Protein AF-A0A812PWY2-F1 (afdb_monomer)

Organism: NCBI:txid878477

Mean predicted aligned error: 16.88 Å

Structure (mmCIF, N/CA/C/O backbone):
data_AF-A0A812PWY2-F1
#
_entry.id   AF-A0A812PWY2-F1
#
loop_
_atom_site.group_PDB
_atom_site.id
_atom_site.type_symbol
_atom_site.label_atom_id
_atom_site.label_alt_id
_atom_site.label_comp_id
_atom_site.label_asym_id
_atom_site.label_entity_id
_atom_site.label_seq_id
_atom_site.pdbx_PDB_ins_code
_atom_site.Cartn_x
_atom_site.Cartn_y
_atom_site.Cartn_z
_atom_site.occupancy
_atom_site.B_iso_or_equiv
_atom_site.auth_seq_id
_atom_site.auth_comp_id
_atom_site.auth_asym_id
_atom_site.auth_atom_id
_atom_site.pdbx_PDB_model_num
ATOM 1 N N . MET A 1 1 ? 0.585 -14.164 19.851 1.00 42.03 1 MET A N 1
ATOM 2 C CA . MET A 1 1 ? 1.309 -13.254 18.944 1.00 42.03 1 MET A CA 1
ATOM 3 C C . MET A 1 1 ? 0.717 -13.523 17.581 1.00 42.03 1 MET A C 1
ATOM 5 O O . MET A 1 1 ? 0.826 -14.656 17.137 1.00 42.03 1 MET A O 1
ATOM 9 N N . ALA A 1 2 ? -0.067 -12.589 17.043 1.00 44.12 2 ALA A N 1
ATOM 10 C CA . ALA A 1 2 ? -0.599 -12.734 15.692 1.00 44.12 2 ALA A CA 1
ATOM 11 C C . ALA A 1 2 ? 0.588 -12.669 14.725 1.00 44.12 2 ALA A C 1
ATOM 13 O O . ALA A 1 2 ? 1.461 -11.821 14.915 1.00 44.12 2 ALA A O 1
ATOM 14 N N . ASP A 1 3 ? 0.657 -13.605 13.781 1.00 54.69 3 ASP A N 1
ATOM 15 C CA . ASP A 1 3 ? 1.605 -13.535 12.672 1.00 54.69 3 ASP A CA 1
ATOM 16 C C . ASP A 1 3 ? 1.356 -12.206 11.954 1.00 54.69 3 ASP A C 1
ATOM 18 O O . ASP A 1 3 ? 0.258 -11.966 11.452 1.00 54.69 3 ASP A O 1
ATOM 22 N N . ALA A 1 4 ? 2.334 -11.302 11.997 1.00 60.47 4 ALA A N 1
ATOM 23 C CA . ALA A 1 4 ? 2.301 -10.112 11.163 1.00 60.47 4 ALA A CA 1
ATOM 24 C C . ALA A 1 4 ? 2.297 -10.594 9.706 1.00 60.47 4 ALA A C 1
ATOM 26 O O . ALA A 1 4 ? 3.093 -11.472 9.365 1.00 60.47 4 ALA A O 1
ATOM 27 N N . GLY A 1 5 ? 1.371 -10.080 8.890 1.00 64.06 5 GLY A N 1
ATOM 28 C CA . GLY A 1 5 ? 1.100 -10.596 7.548 1.00 64.06 5 GLY A CA 1
ATOM 29 C C . GLY A 1 5 ? 2.366 -10.823 6.725 1.00 64.06 5 GLY A C 1
ATOM 30 O O . GLY A 1 5 ? 3.337 -10.066 6.789 1.00 64.06 5 GLY A O 1
ATOM 31 N N . SER A 1 6 ? 2.371 -11.908 5.960 1.00 79.69 6 SER A N 1
ATOM 32 C CA . SER A 1 6 ? 3.537 -12.305 5.180 1.00 79.69 6 SER A CA 1
ATOM 33 C C . SER A 1 6 ? 3.580 -11.569 3.838 1.00 79.69 6 SER A C 1
ATOM 35 O O . SER A 1 6 ? 2.553 -11.305 3.223 1.00 79.69 6 SER A O 1
ATOM 37 N N . LEU A 1 7 ? 4.776 -11.260 3.333 1.00 89.31 7 LEU A N 1
ATOM 38 C CA . LEU A 1 7 ? 4.935 -10.655 2.002 1.00 89.31 7 LEU A CA 1
ATOM 39 C C . LEU A 1 7 ? 4.223 -11.494 0.931 1.00 89.31 7 LEU A C 1
ATOM 41 O O . LEU A 1 7 ? 4.340 -12.725 0.935 1.00 89.31 7 LEU A O 1
ATOM 45 N N . GLY A 1 8 ? 3.511 -10.828 0.024 1.00 89.12 8 GLY A N 1
ATOM 46 C CA . GLY A 1 8 ? 2.696 -11.448 -1.022 1.00 89.12 8 GLY A CA 1
ATOM 47 C C . GLY A 1 8 ? 1.328 -11.937 -0.545 1.00 89.12 8 GLY A C 1
ATOM 48 O O . GLY A 1 8 ? 0.555 -12.452 -1.347 1.00 89.12 8 GLY A O 1
ATOM 49 N N . GLU A 1 9 ? 0.997 -11.814 0.738 1.00 93.25 9 GLU A N 1
ATOM 50 C CA . GLU A 1 9 ? -0.316 -12.199 1.251 1.00 93.25 9 GLU A CA 1
ATOM 51 C C . GLU A 1 9 ? -1.421 -11.268 0.745 1.00 93.25 9 GLU A C 1
ATOM 53 O O . GLU A 1 9 ? -1.227 -10.054 0.646 1.00 93.25 9 GLU A O 1
ATOM 58 N N . VAL A 1 10 ? -2.571 -11.857 0.405 1.00 94.12 10 VAL A N 1
ATOM 59 C CA . VAL A 1 10 ? -3.780 -11.121 0.031 1.00 94.12 10 VAL A CA 1
ATOM 60 C C . VAL A 1 10 ? -4.612 -10.890 1.288 1.00 94.12 10 VAL A C 1
ATOM 62 O O . VAL A 1 10 ? -5.137 -11.838 1.868 1.00 94.12 10 VAL A O 1
ATOM 65 N N . VAL A 1 11 ? -4.748 -9.628 1.677 1.00 95.25 11 VAL A N 1
ATOM 66 C CA . VAL A 1 11 ? -5.484 -9.179 2.866 1.00 95.25 11 VAL A CA 1
ATOM 67 C C . VAL A 1 11 ? -6.576 -8.186 2.472 1.00 95.25 11 VAL A C 1
ATOM 69 O O . VAL A 1 11 ? -6.669 -7.765 1.313 1.00 95.25 11 VAL A O 1
ATOM 72 N N . VAL A 1 12 ? -7.415 -7.809 3.435 1.00 96.12 12 VAL A N 1
ATOM 73 C CA . VAL A 1 12 ? -8.454 -6.795 3.239 1.00 96.12 12 VAL A CA 1
ATOM 74 C C . VAL A 1 12 ? -8.018 -5.492 3.895 1.00 96.12 12 VAL A C 1
ATOM 76 O O . VAL A 1 12 ? -7.618 -5.482 5.055 1.00 96.12 12 VAL A O 1
ATOM 79 N N . ARG A 1 13 ? -8.120 -4.384 3.163 1.00 95.81 13 ARG A N 1
ATOM 80 C CA . ARG A 1 13 ? -8.041 -3.031 3.718 1.00 95.81 13 ARG A CA 1
ATOM 81 C C . ARG A 1 13 ? -9.446 -2.467 3.895 1.00 95.81 13 ARG A C 1
ATOM 83 O O . ARG A 1 13 ? -10.270 -2.587 2.987 1.00 95.81 13 ARG A O 1
ATOM 90 N N . CYS A 1 14 ? -9.691 -1.828 5.030 1.00 95.44 14 CYS A N 1
ATOM 91 C CA . CYS A 1 14 ? -10.949 -1.183 5.377 1.00 95.44 14 CYS A CA 1
ATOM 92 C C . CYS A 1 14 ? -10.784 0.343 5.349 1.00 95.44 14 CYS A C 1
ATOM 94 O O . CYS A 1 14 ? -10.000 0.889 6.117 1.00 95.44 14 CYS A O 1
ATOM 96 N N . ILE A 1 15 ? -11.539 1.030 4.488 1.00 93.88 15 ILE A N 1
ATOM 97 C CA . ILE A 1 15 ? -11.565 2.49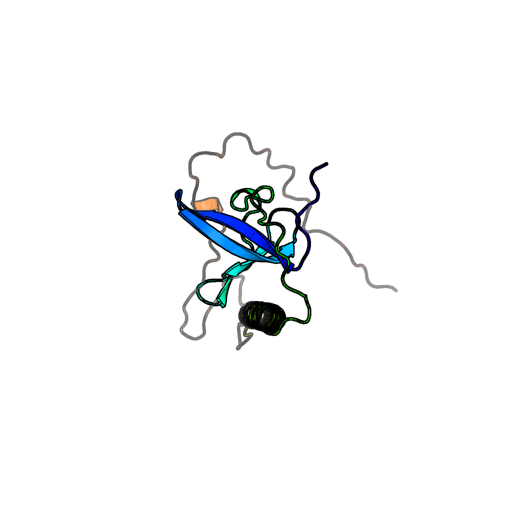9 4.392 1.00 93.88 15 ILE A CA 1
ATOM 98 C C . ILE A 1 15 ? -13.028 2.934 4.381 1.00 93.88 15 ILE A C 1
ATOM 100 O O . ILE A 1 15 ? -13.760 2.529 3.484 1.00 93.88 15 ILE A O 1
ATOM 104 N N . ASP A 1 16 ? -13.462 3.740 5.352 1.00 93.88 16 ASP A N 1
ATOM 105 C CA . ASP A 1 16 ? -14.837 4.268 5.420 1.00 93.88 16 ASP A CA 1
ATOM 106 C C . ASP A 1 16 ? -15.927 3.185 5.237 1.00 93.88 16 ASP A C 1
ATOM 108 O O . ASP A 1 16 ? -16.840 3.323 4.423 1.00 93.88 16 ASP A O 1
ATOM 112 N N . ASP A 1 17 ? -15.800 2.069 5.964 1.00 92.19 17 ASP A N 1
ATOM 113 C CA . ASP A 1 17 ? -16.675 0.884 5.880 1.00 92.19 17 ASP A CA 1
ATOM 114 C C . ASP A 1 17 ? -16.671 0.146 4.519 1.00 92.19 17 ASP A C 1
ATOM 116 O O . ASP A 1 17 ? -17.461 -0.778 4.299 1.00 92.19 17 ASP A O 1
ATOM 120 N N . LEU A 1 18 ? -15.763 0.500 3.606 1.00 93.94 18 LEU A N 1
ATOM 121 C CA . LEU A 1 18 ? -15.523 -0.197 2.343 1.00 93.94 18 LEU A CA 1
ATOM 122 C C . LEU A 1 18 ? -14.322 -1.136 2.460 1.00 93.94 18 LEU A C 1
ATOM 124 O O . LEU A 1 18 ? -13.322 -0.816 3.098 1.00 93.94 18 LEU A O 1
ATOM 128 N N . GLN A 1 19 ? -14.419 -2.294 1.807 1.00 95.00 19 GLN A N 1
ATOM 129 C CA . GLN A 1 19 ? -13.401 -3.341 1.834 1.00 95.00 19 GLN A CA 1
ATOM 130 C C . GLN A 1 19 ? -12.716 -3.471 0.477 1.00 95.00 19 GLN A C 1
ATOM 132 O O . GLN A 1 19 ? -13.380 -3.644 -0.548 1.00 95.00 19 GLN A O 1
ATOM 137 N N . PHE A 1 20 ? -11.388 -3.459 0.485 1.00 95.88 20 PHE A N 1
ATOM 138 C CA . PHE A 1 20 ? -10.554 -3.576 -0.706 1.00 95.88 20 PHE A CA 1
ATOM 139 C C . PHE A 1 20 ? -9.585 -4.743 -0.551 1.00 95.88 20 PHE A C 1
ATOM 141 O O . PHE A 1 20 ? -8.928 -4.874 0.480 1.00 95.88 20 PHE A O 1
ATOM 148 N N . GLN A 1 21 ? -9.478 -5.591 -1.576 1.00 95.44 21 GLN A N 1
ATOM 149 C CA . GLN A 1 21 ? -8.480 -6.659 -1.582 1.00 95.44 21 GLN A CA 1
ATOM 150 C C . GLN A 1 21 ? -7.133 -6.096 -2.014 1.00 95.44 21 GLN A C 1
ATOM 152 O O . GLN A 1 21 ? -6.999 -5.548 -3.113 1.00 95.44 21 GLN A O 1
ATOM 157 N N . VAL A 1 22 ? -6.133 -6.269 -1.158 1.00 96.12 22 VAL A N 1
ATOM 158 C CA . VAL A 1 22 ? -4.786 -5.756 -1.383 1.00 96.12 22 VAL A CA 1
ATOM 159 C C . VAL A 1 22 ? -3.748 -6.849 -1.175 1.00 96.12 22 VAL A C 1
ATOM 161 O O . VAL A 1 22 ? -3.958 -7.800 -0.424 1.00 96.12 22 VAL A O 1
ATOM 164 N N . VAL A 1 23 ? -2.612 -6.713 -1.848 1.00 95.88 23 VAL A N 1
ATOM 165 C CA . VAL A 1 23 ? -1.434 -7.560 -1.662 1.00 95.88 23 VAL A CA 1
ATOM 166 C C . VAL A 1 23 ? -0.404 -6.798 -0.853 1.00 95.88 23 VAL A C 1
ATOM 168 O O . VAL A 1 23 ? -0.052 -5.670 -1.197 1.00 95.88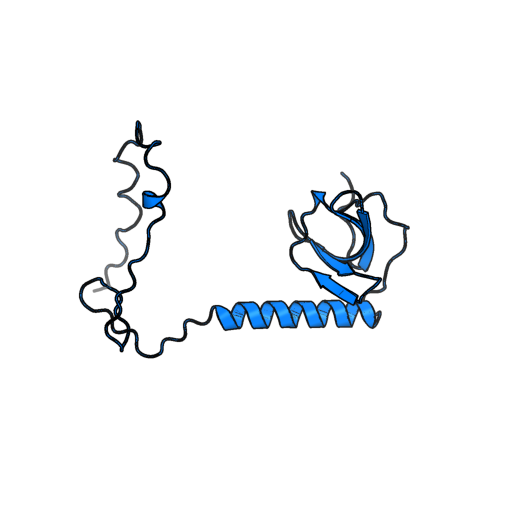 23 VAL A O 1
ATOM 171 N N . VAL A 1 24 ? 0.114 -7.433 0.191 1.00 95.31 24 VAL A N 1
ATOM 172 C CA . VAL A 1 24 ? 1.170 -6.868 1.032 1.00 95.31 24 VAL A CA 1
ATOM 173 C C . VAL A 1 24 ? 2.503 -6.944 0.287 1.00 95.31 24 VAL A C 1
ATOM 175 O O . VAL A 1 24 ? 3.032 -8.036 0.065 1.00 95.31 24 VAL A O 1
ATOM 178 N N . LEU A 1 25 ? 3.058 -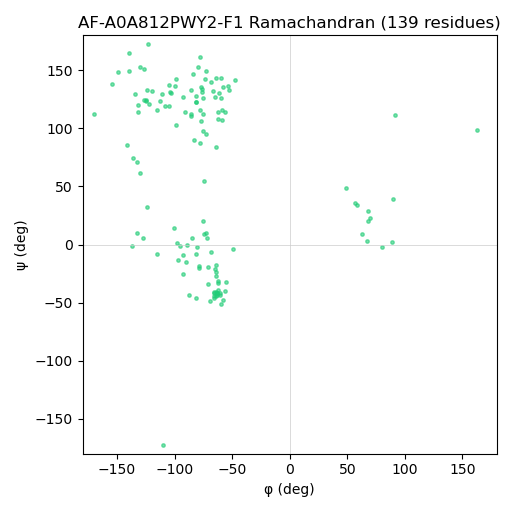5.794 -0.098 1.00 95.25 25 LEU A N 1
ATOM 179 C CA . LEU A 1 25 ? 4.348 -5.711 -0.787 1.00 95.25 25 LEU A CA 1
ATOM 180 C C . LEU A 1 25 ? 5.514 -5.632 0.195 1.00 95.25 25 LEU A C 1
ATOM 182 O O . LEU A 1 25 ? 6.526 -6.292 -0.022 1.00 95.25 25 LEU A O 1
ATOM 186 N N . ARG A 1 26 ? 5.378 -4.824 1.254 1.00 94.75 26 ARG A N 1
ATOM 187 C CA . ARG A 1 26 ? 6.351 -4.657 2.347 1.00 94.75 26 ARG A CA 1
ATOM 188 C C . ARG A 1 26 ? 5.616 -4.325 3.644 1.00 94.75 26 ARG A C 1
ATOM 190 O O . ARG A 1 26 ? 4.572 -3.682 3.611 1.00 94.75 26 ARG A O 1
ATOM 197 N N . VAL A 1 27 ? 6.168 -4.755 4.776 1.00 93.50 27 VAL A N 1
ATOM 198 C CA . VAL A 1 27 ? 5.620 -4.483 6.113 1.00 93.50 27 VAL A CA 1
ATOM 199 C C . VAL A 1 27 ? 6.653 -3.709 6.922 1.00 93.50 27 VAL A C 1
ATOM 201 O O . VAL A 1 27 ? 7.819 -4.105 6.977 1.00 93.50 27 VAL A O 1
ATOM 204 N N . HIS A 1 28 ? 6.207 -2.629 7.555 1.00 92.06 28 HIS A N 1
ATOM 205 C CA . HIS A 1 28 ? 6.965 -1.813 8.501 1.00 92.06 28 HIS A CA 1
ATOM 206 C C . HIS A 1 28 ? 6.402 -2.011 9.919 1.00 92.06 28 HIS A C 1
ATOM 208 O O . HIS A 1 28 ? 5.579 -2.894 10.155 1.00 92.06 28 HIS A O 1
ATOM 214 N N . SER A 1 29 ? 6.863 -1.231 10.900 1.00 89.88 29 SER A N 1
ATOM 215 C CA . SER A 1 29 ? 6.422 -1.370 12.298 1.00 89.88 29 SER A CA 1
ATOM 216 C C . SER A 1 29 ? 4.921 -1.149 12.506 1.00 89.88 29 SER A C 1
ATOM 218 O O . SER A 1 29 ? 4.297 -1.856 13.292 1.00 89.88 29 SER A O 1
ATOM 220 N N . ASP A 1 30 ? 4.371 -0.146 11.835 1.00 93.19 30 ASP A N 1
ATOM 221 C CA . ASP A 1 30 ? 3.032 0.418 12.033 1.00 93.19 30 ASP A CA 1
ATOM 222 C C . ASP A 1 30 ? 2.315 0.700 10.707 1.00 93.19 30 ASP A C 1
ATOM 224 O O . ASP A 1 30 ? 1.163 1.129 10.692 1.00 93.19 30 ASP A O 1
ATOM 228 N N . THR A 1 31 ? 2.986 0.433 9.590 1.00 95.56 31 THR A N 1
ATOM 229 C CA . THR A 1 31 ? 2.472 0.660 8.244 1.00 95.56 31 THR A CA 1
ATOM 230 C C . THR A 1 31 ? 2.856 -0.482 7.309 1.00 95.56 31 THR A C 1
ATOM 232 O O . THR A 1 31 ? 3.741 -1.287 7.610 1.00 95.56 31 THR A O 1
ATOM 235 N N . ALA A 1 32 ? 2.204 -0.563 6.157 1.00 95.94 32 ALA A N 1
ATOM 236 C CA . ALA A 1 32 ? 2.540 -1.494 5.093 1.00 95.94 32 ALA A CA 1
ATOM 237 C C . ALA A 1 32 ? 2.416 -0.824 3.723 1.00 95.94 32 ALA A C 1
ATOM 239 O O . ALA A 1 32 ? 1.577 0.046 3.508 1.00 95.94 32 ALA A O 1
ATOM 240 N N . ASP A 1 33 ? 3.239 -1.265 2.781 1.00 96.69 33 ASP A N 1
ATOM 241 C CA . ASP A 1 33 ? 3.098 -0.887 1.380 1.00 96.69 33 ASP A CA 1
ATOM 242 C C . ASP A 1 33 ? 2.234 -1.940 0.692 1.00 96.69 33 ASP A C 1
ATOM 244 O O . ASP A 1 33 ? 2.522 -3.141 0.782 1.00 96.69 33 ASP A O 1
ATOM 248 N N . VAL A 1 34 ? 1.174 -1.506 0.014 1.00 96.62 34 VAL A N 1
ATOM 249 C CA . VAL A 1 34 ? 0.163 -2.415 -0.535 1.00 96.62 34 VAL A CA 1
ATOM 250 C C . VAL A 1 34 ? -0.077 -2.185 -2.025 1.00 96.62 34 VAL A C 1
ATOM 252 O O . VAL A 1 34 ? 0.070 -1.076 -2.538 1.00 96.62 34 VAL A O 1
ATOM 255 N N . LEU A 1 35 ? -0.467 -3.253 -2.719 1.00 96.94 35 LEU A N 1
ATOM 256 C CA . LEU A 1 35 ? -0.921 -3.244 -4.109 1.00 96.94 35 LEU A CA 1
ATOM 257 C C . LEU A 1 35 ? -2.407 -3.598 -4.161 1.00 96.94 35 LEU A C 1
ATOM 259 O O . LEU A 1 35 ? -2.799 -4.678 -3.725 1.00 96.94 35 LEU A O 1
ATOM 263 N N . TYR A 1 36 ? -3.222 -2.733 -4.747 1.00 96.00 36 TYR A N 1
ATOM 264 C CA . TYR A 1 36 ? -4.643 -2.981 -4.961 1.00 96.00 36 TYR A CA 1
ATOM 265 C C . TYR A 1 36 ? -4.868 -3.947 -6.128 1.00 96.00 36 TYR A C 1
ATOM 267 O O . TYR A 1 36 ? -4.281 -3.796 -7.202 1.00 96.00 36 TYR A O 1
ATOM 275 N N . LEU A 1 37 ? -5.702 -4.970 -5.918 1.00 94.00 37 LEU A N 1
ATOM 276 C CA . LEU A 1 37 ? -5.942 -6.012 -6.925 1.00 94.00 37 LEU A CA 1
ATOM 277 C C . LEU A 1 37 ? -6.904 -5.594 -8.045 1.00 94.00 37 LEU A C 1
ATOM 279 O O . LEU A 1 37 ? -6.914 -6.234 -9.096 1.00 94.00 37 LEU A O 1
ATOM 283 N N . ASP A 1 38 ? -7.727 -4.574 -7.826 1.00 93.81 38 ASP A N 1
ATOM 284 C CA . ASP A 1 38 ? -8.733 -4.102 -8.778 1.00 93.81 38 ASP A CA 1
ATOM 285 C C . ASP A 1 38 ? -8.139 -3.192 -9.860 1.00 93.81 38 ASP A C 1
ATOM 287 O O . ASP A 1 38 ? -8.422 -3.388 -11.044 1.00 93.81 38 ASP A O 1
ATOM 291 N N . ASP A 1 39 ? -7.296 -2.234 -9.478 1.00 94.31 39 ASP A N 1
ATOM 292 C CA . ASP A 1 39 ? -6.721 -1.234 -10.384 1.00 94.31 39 ASP A CA 1
ATOM 293 C C . ASP A 1 39 ? -5.190 -1.335 -10.545 1.00 94.31 39 ASP A C 1
ATOM 295 O O . ASP A 1 39 ? -4.607 -0.681 -11.416 1.00 94.31 39 ASP A O 1
ATOM 299 N N . GLY A 1 40 ? -4.521 -2.176 -9.748 1.00 93.75 40 GLY A N 1
ATOM 300 C CA . GLY A 1 40 ? -3.065 -2.322 -9.764 1.00 93.75 40 GLY A CA 1
ATOM 301 C C . GLY A 1 40 ? -2.320 -1.088 -9.245 1.00 93.75 40 GLY A C 1
ATOM 302 O O . GLY A 1 40 ? -1.142 -0.887 -9.585 1.00 93.75 40 GLY A O 1
ATOM 303 N N . LYS A 1 41 ? -2.994 -0.223 -8.482 1.00 96.12 41 LYS A N 1
ATOM 304 C CA . LYS A 1 41 ? -2.400 0.933 -7.815 1.00 96.12 41 LYS A CA 1
ATOM 305 C C . LYS A 1 41 ? -1.570 0.475 -6.620 1.00 96.12 41 LYS A C 1
ATOM 307 O O . LYS A 1 41 ? -1.936 -0.454 -5.908 1.00 96.12 41 LYS A O 1
ATOM 312 N N . VAL A 1 42 ? -0.445 1.147 -6.407 1.00 97.06 42 VAL A N 1
ATOM 313 C CA . VAL A 1 42 ? 0.412 0.948 -5.235 1.00 97.06 42 VAL A CA 1
ATOM 314 C C . VAL A 1 42 ? 0.212 2.118 -4.288 1.00 97.06 42 VAL A C 1
ATOM 316 O O . VAL A 1 42 ? 0.147 3.269 -4.727 1.00 97.06 42 VAL A O 1
ATOM 319 N N . GLU A 1 43 ? 0.108 1.825 -2.999 1.00 96.62 43 GLU A N 1
ATOM 320 C CA . GLU A 1 43 ? 0.010 2.831 -1.951 1.00 96.62 43 GLU A CA 1
ATOM 321 C C . GLU A 1 43 ? 1.005 2.504 -0.833 1.00 96.62 43 GLU A C 1
ATOM 323 O O . GLU A 1 43 ? 0.878 1.457 -0.190 1.00 96.62 43 GLU A O 1
ATOM 328 N N . PRO A 1 44 ? 2.027 3.354 -0.632 1.00 96.19 44 PRO A N 1
ATOM 329 C CA . PRO A 1 44 ? 2.983 3.173 0.444 1.00 96.19 44 PRO A CA 1
ATOM 330 C C . PRO A 1 44 ? 2.427 3.672 1.780 1.00 96.19 44 PRO A C 1
ATOM 332 O O . PRO A 1 44 ? 1.632 4.612 1.818 1.00 96.19 44 PRO A O 1
ATOM 335 N N . GLY A 1 45 ? 2.914 3.094 2.877 1.00 95.44 45 GLY A N 1
ATOM 336 C CA . GLY A 1 45 ? 2.676 3.620 4.223 1.00 95.44 45 GLY A CA 1
ATOM 337 C C . GLY A 1 45 ? 1.229 3.516 4.718 1.00 95.44 45 GLY A C 1
ATOM 338 O O . GLY A 1 45 ? 0.804 4.346 5.519 1.00 95.44 45 GLY A O 1
ATOM 339 N N . VAL A 1 46 ? 0.468 2.519 4.262 1.00 96.44 46 VAL A N 1
ATOM 340 C CA . VAL A 1 46 ? -0.898 2.268 4.739 1.00 96.44 46 VAL A CA 1
ATOM 341 C C . VAL A 1 46 ? -0.866 1.882 6.220 1.00 96.44 46 VAL A C 1
ATOM 343 O O . VAL A 1 46 ? -0.133 0.951 6.562 1.00 96.44 46 VAL A O 1
ATOM 346 N N . PRO A 1 47 ? -1.639 2.544 7.100 1.00 96.00 47 PRO A N 1
ATOM 347 C CA . PRO A 1 47 ? -1.675 2.218 8.522 1.00 96.00 47 PRO A CA 1
ATOM 348 C C . PRO A 1 47 ? -2.083 0.764 8.778 1.00 96.00 47 PRO A C 1
ATOM 350 O O . PRO A 1 47 ? -3.023 0.244 8.175 1.00 96.00 47 PRO A O 1
ATOM 353 N N . ALA A 1 48 ? -1.379 0.088 9.687 1.00 93.19 48 ALA A N 1
ATOM 354 C CA . ALA A 1 48 ? -1.637 -1.321 9.982 1.00 93.19 48 ALA A CA 1
ATOM 355 C C . ALA A 1 48 ? -3.020 -1.575 10.612 1.00 93.19 48 ALA A C 1
ATOM 357 O O . ALA A 1 48 ? -3.499 -2.707 10.554 1.00 93.19 48 ALA A O 1
ATOM 358 N N . ASP A 1 49 ? -3.652 -0.558 11.206 1.00 93.75 49 ASP A N 1
ATOM 359 C CA . ASP A 1 49 ? -5.013 -0.593 11.754 1.00 93.75 49 ASP A CA 1
ATOM 360 C C . ASP A 1 49 ? -6.111 -0.475 10.685 1.00 93.75 49 ASP A C 1
ATOM 362 O O . ASP A 1 49 ? -7.238 -0.901 10.928 1.00 93.75 49 ASP A O 1
ATOM 366 N N . GLU A 1 50 ? -5.781 0.015 9.487 1.00 95.00 50 GLU A N 1
ATOM 367 C CA . GLU A 1 50 ? -6.672 -0.032 8.319 1.00 95.00 50 GLU A CA 1
ATOM 368 C C . GLU A 1 50 ? -6.644 -1.398 7.613 1.00 95.00 50 GLU A C 1
ATOM 370 O O . GLU A 1 50 ? -7.441 -1.648 6.708 1.00 95.00 50 GLU A O 1
ATOM 375 N N . ILE A 1 51 ? -5.730 -2.293 8.000 1.00 94.50 51 ILE A N 1
ATOM 376 C CA . ILE A 1 51 ? -5.554 -3.608 7.384 1.00 94.50 51 ILE A CA 1
ATOM 377 C C . ILE A 1 51 ? -6.135 -4.681 8.304 1.00 94.50 51 ILE A C 1
ATOM 379 O O . ILE A 1 51 ? -5.675 -4.901 9.426 1.00 94.50 51 ILE A O 1
ATOM 383 N N . ASP A 1 52 ? -7.124 -5.412 7.801 1.00 94.00 52 ASP A N 1
ATOM 384 C CA . ASP A 1 52 ? -7.628 -6.613 8.448 1.00 94.00 52 ASP A CA 1
ATOM 385 C C . ASP A 1 52 ? -6.748 -7.815 8.074 1.00 94.00 52 ASP A C 1
ATOM 387 O O . ASP A 1 52 ? -6.978 -8.536 7.100 1.00 94.00 52 ASP A O 1
ATOM 391 N N . TRP A 1 53 ? -5.717 -8.030 8.891 1.00 90.56 53 TRP A N 1
ATOM 392 C CA . TRP A 1 53 ? -4.781 -9.152 8.777 1.00 90.56 53 TRP A CA 1
ATOM 393 C C . TRP A 1 53 ? -5.439 -10.522 8.994 1.00 90.56 53 TRP A C 1
ATOM 395 O O . TRP A 1 53 ? -4.855 -11.544 8.642 1.00 90.56 53 TRP A O 1
ATOM 405 N N . GLN A 1 54 ? -6.634 -10.569 9.594 1.00 88.00 54 GLN A N 1
ATOM 406 C CA . GLN A 1 54 ? -7.357 -11.817 9.848 1.00 88.00 54 GLN A CA 1
ATOM 407 C C . GLN A 1 54 ? -8.327 -12.167 8.722 1.00 88.00 54 GLN A C 1
ATOM 409 O O . GLN A 1 54 ? -8.588 -13.348 8.502 1.00 88.00 54 GLN A O 1
ATOM 414 N N . ALA A 1 55 ? -8.808 -11.174 7.974 1.00 85.88 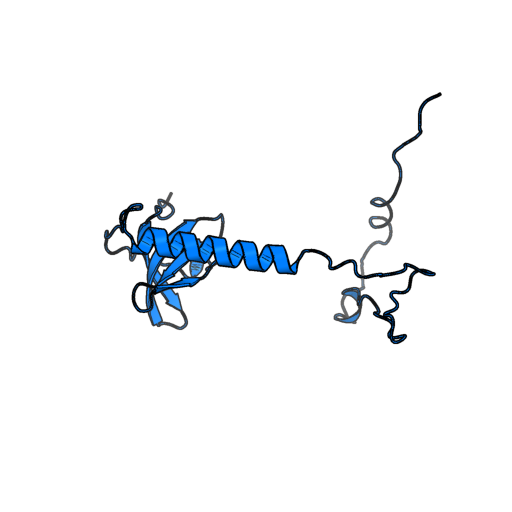55 ALA A N 1
ATOM 415 C CA . ALA A 1 55 ? -9.629 -11.359 6.779 1.00 85.88 55 ALA A CA 1
ATOM 416 C C . ALA A 1 55 ? -8.831 -11.820 5.542 1.00 85.88 55 ALA A C 1
ATOM 418 O O . ALA A 1 55 ? -9.294 -11.678 4.412 1.00 85.88 55 ALA A O 1
ATOM 419 N N . SER A 1 56 ? -7.639 -12.386 5.738 1.00 81.06 56 SER A N 1
ATOM 420 C CA . SER A 1 56 ? -6.874 -13.038 4.679 1.00 81.06 56 SER A CA 1
ATOM 421 C C . SER A 1 56 ? -7.686 -14.190 4.084 1.00 81.06 56 SER A C 1
ATOM 423 O O . SER A 1 56 ? -8.096 -15.120 4.781 1.00 81.06 56 SER A O 1
ATOM 425 N N . ASP A 1 57 ? -7.865 -14.177 2.763 1.00 75.06 57 ASP A N 1
ATOM 426 C CA . ASP A 1 57 ? -8.524 -15.268 2.031 1.00 75.06 57 ASP A CA 1
ATOM 427 C C . ASP A 1 57 ? -7.642 -16.536 1.955 1.00 75.06 57 ASP A C 1
ATOM 429 O O . ASP A 1 57 ? -7.938 -17.474 1.209 1.00 75.06 57 ASP A O 1
ATOM 433 N N . GLY A 1 58 ? -6.488 -16.544 2.636 1.00 77.94 58 GLY A N 1
ATOM 434 C CA . GLY A 1 58 ? -5.445 -17.565 2.517 1.00 77.94 58 GLY A CA 1
ATOM 435 C C . GLY A 1 58 ? -4.758 -17.571 1.149 1.00 77.94 58 GLY A C 1
ATOM 436 O O . GLY A 1 58 ? -3.901 -18.414 0.877 1.00 77.94 58 GLY A O 1
ATOM 437 N N . ARG A 1 59 ? -5.133 -16.638 0.265 1.00 85.81 59 ARG A N 1
ATOM 438 C CA . ARG A 1 59 ? -4.513 -16.452 -1.041 1.00 85.81 59 ARG A CA 1
ATOM 439 C C . ARG A 1 59 ? -3.192 -15.725 -0.851 1.00 85.81 59 ARG A C 1
ATOM 441 O O . ARG A 1 59 ? -3.098 -14.730 -0.140 1.00 85.81 59 ARG A O 1
ATOM 448 N N . LYS A 1 60 ? -2.173 -16.223 -1.539 1.00 89.81 60 LYS A N 1
ATOM 449 C CA . LYS A 1 60 ? -0.853 -15.617 -1.571 1.00 89.81 60 LYS A CA 1
ATOM 450 C C . LYS A 1 60 ? -0.447 -15.418 -3.016 1.00 89.81 60 LYS A C 1
ATOM 452 O O . LYS A 1 60 ? -0.460 -16.363 -3.806 1.00 89.81 60 LYS A O 1
ATOM 457 N N . LEU A 1 61 ? -0.119 -14.186 -3.359 1.00 89.62 61 LEU A N 1
ATOM 458 C CA . LEU A 1 61 ? 0.533 -13.869 -4.608 1.00 89.62 61 LEU A CA 1
ATOM 459 C C . LEU A 1 61 ? 2.001 -14.285 -4.487 1.00 89.62 61 LEU A C 1
ATOM 461 O O . LEU A 1 61 ? 2.682 -13.914 -3.530 1.00 89.62 61 LEU A O 1
ATOM 465 N N . SER A 1 62 ? 2.475 -15.094 -5.436 1.00 89.62 62 SER A N 1
ATOM 466 C CA . SER A 1 62 ? 3.898 -15.438 -5.486 1.00 89.62 62 SER A CA 1
ATOM 467 C C . SER A 1 62 ? 4.724 -14.164 -5.643 1.00 89.62 62 SER A C 1
ATOM 469 O O . SER A 1 62 ? 4.328 -13.264 -6.382 1.00 89.62 62 SER A O 1
ATOM 471 N N . THR A 1 63 ? 5.887 -14.105 -5.002 1.00 88.88 63 THR A N 1
ATOM 472 C CA . THR A 1 63 ? 6.826 -12.989 -5.174 1.00 88.88 63 THR A CA 1
ATOM 473 C C . THR A 1 63 ? 7.360 -12.906 -6.601 1.00 88.88 63 THR A C 1
ATOM 475 O O . THR A 1 63 ? 7.647 -11.818 -7.076 1.00 88.88 63 THR A O 1
ATOM 478 N N . ASP A 1 64 ? 7.404 -14.040 -7.305 1.00 89.69 64 ASP A N 1
ATOM 479 C CA . ASP A 1 64 ? 7.805 -14.125 -8.717 1.00 89.69 64 ASP A CA 1
ATOM 480 C C . ASP A 1 64 ? 6.632 -13.838 -9.675 1.00 89.69 64 ASP A C 1
ATOM 482 O O . ASP A 1 64 ? 6.712 -14.066 -10.883 1.00 89.69 64 ASP A O 1
ATOM 486 N N . HIS A 1 65 ? 5.470 -13.445 -9.144 1.00 90.94 65 HIS A N 1
ATOM 487 C CA . HIS A 1 65 ? 4.318 -13.138 -9.975 1.00 90.94 65 HIS A CA 1
ATOM 488 C C . HIS A 1 65 ? 4.517 -11.767 -10.639 1.00 90.94 65 HIS A C 1
ATOM 490 O O . HIS A 1 65 ? 4.794 -10.801 -9.927 1.00 90.94 65 HIS A O 1
ATOM 496 N N . PRO A 1 66 ? 4.258 -11.615 -11.952 1.00 91.06 66 PRO A N 1
ATOM 497 C CA . PRO A 1 66 ? 4.494 -10.353 -12.661 1.00 91.06 66 PRO A CA 1
ATOM 498 C C . PRO A 1 66 ? 3.787 -9.141 -12.041 1.00 91.06 66 PRO A C 1
ATOM 500 O O . PRO A 1 66 ? 4.302 -8.031 -12.074 1.00 91.06 66 PRO A O 1
ATOM 503 N N . PHE A 1 67 ? 2.607 -9.345 -11.443 1.00 89.00 67 PHE A N 1
ATOM 504 C CA . PHE A 1 67 ? 1.899 -8.268 -10.740 1.00 89.00 67 PHE A CA 1
ATOM 505 C C . PHE A 1 67 ? 2.577 -7.862 -9.427 1.00 89.00 67 PHE A C 1
ATOM 507 O O . PHE A 1 67 ? 2.537 -6.689 -9.072 1.00 89.00 67 PHE A O 1
ATOM 514 N N . PHE A 1 68 ? 3.186 -8.813 -8.712 1.00 92.81 68 PHE A N 1
ATOM 515 C CA . PHE A 1 68 ? 3.936 -8.511 -7.496 1.00 92.81 68 PHE A CA 1
ATOM 516 C C . PHE A 1 68 ? 5.205 -7.734 -7.852 1.00 92.81 68 PHE A C 1
ATOM 518 O O . PHE A 1 68 ? 5.442 -6.667 -7.294 1.00 92.81 68 PHE A O 1
ATOM 525 N N . GLU A 1 69 ? 5.961 -8.216 -8.843 1.00 94.50 69 GLU A N 1
ATOM 526 C CA . GLU A 1 69 ? 7.162 -7.538 -9.342 1.00 94.50 69 GLU A CA 1
ATOM 527 C C . GLU A 1 69 ? 6.856 -6.118 -9.832 1.00 94.50 69 GLU A C 1
ATOM 529 O O . GLU A 1 69 ? 7.514 -5.175 -9.400 1.00 94.50 69 GLU A O 1
ATOM 534 N N . ALA A 1 70 ? 5.807 -5.936 -10.641 1.00 93.75 70 ALA A N 1
ATOM 535 C CA . ALA A 1 70 ? 5.387 -4.612 -11.104 1.00 93.75 70 ALA A CA 1
ATOM 536 C C . ALA A 1 70 ? 4.956 -3.686 -9.951 1.00 93.75 70 ALA A C 1
ATOM 538 O O . ALA A 1 70 ? 5.155 -2.473 -10.013 1.00 93.75 70 ALA A O 1
ATOM 539 N N . GLY A 1 71 ? 4.360 -4.241 -8.889 1.00 94.44 71 GLY A N 1
ATOM 540 C CA . GLY A 1 71 ? 4.029 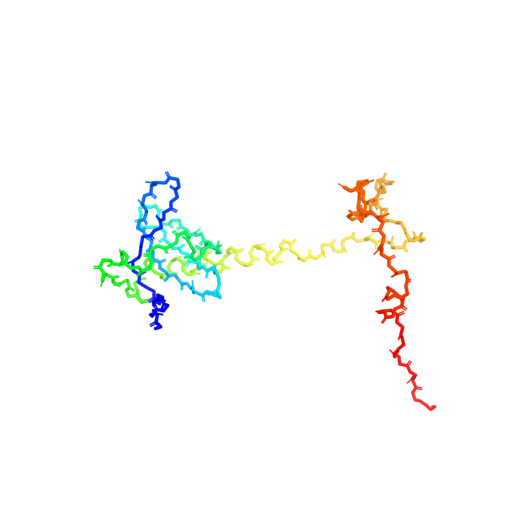-3.491 -7.677 1.00 94.44 71 GLY A CA 1
ATOM 541 C C . GLY A 1 71 ? 5.278 -2.999 -6.944 1.00 94.44 71 GLY A C 1
ATOM 542 O O . GLY A 1 71 ? 5.349 -1.835 -6.556 1.00 94.44 71 GLY A O 1
ATOM 543 N N . VAL A 1 72 ? 6.286 -3.862 -6.805 1.00 95.00 72 VAL A N 1
ATOM 544 C CA . VAL A 1 72 ? 7.577 -3.509 -6.197 1.00 95.00 72 VAL A CA 1
ATOM 545 C C . VAL A 1 72 ? 8.337 -2.491 -7.052 1.00 95.00 72 VAL A C 1
ATOM 547 O O . VAL A 1 72 ? 8.893 -1.544 -6.506 1.00 95.00 72 VAL A O 1
ATOM 550 N N . GLU A 1 73 ? 8.333 -2.633 -8.378 1.00 95.25 73 GLU A N 1
ATOM 551 C CA . GLU A 1 73 ? 8.968 -1.678 -9.295 1.00 95.25 73 GLU A CA 1
ATOM 552 C C . GLU A 1 73 ? 8.369 -0.274 -9.142 1.00 95.25 73 GLU A C 1
ATOM 554 O O . GLU A 1 73 ? 9.100 0.678 -8.869 1.00 95.25 73 GLU A O 1
ATOM 559 N N . LYS A 1 74 ? 7.035 -0.152 -9.190 1.00 94.75 74 LYS A N 1
ATOM 560 C CA . LYS A 1 74 ? 6.335 1.122 -8.947 1.00 94.75 74 LYS A CA 1
ATOM 561 C C . LYS A 1 74 ? 6.682 1.728 -7.590 1.00 94.75 74 LYS A C 1
ATOM 563 O O . LYS A 1 74 ? 6.838 2.940 -7.471 1.00 94.75 74 LYS A O 1
ATOM 568 N N . LEU A 1 75 ? 6.791 0.894 -6.559 1.00 94.25 75 LEU A N 1
ATOM 569 C CA . LEU A 1 75 ? 7.138 1.340 -5.215 1.00 94.25 75 LEU A CA 1
ATOM 570 C C . LEU A 1 75 ? 8.546 1.956 -5.177 1.00 94.25 75 LEU A C 1
ATOM 572 O O . LEU A 1 75 ? 8.726 3.038 -4.622 1.00 94.25 75 LEU A O 1
ATOM 576 N N . VAL A 1 76 ? 9.516 1.325 -5.844 1.00 93.75 76 VAL A N 1
ATOM 577 C CA . VAL A 1 76 ? 10.883 1.850 -5.991 1.00 93.75 76 VAL A CA 1
ATOM 578 C C . VAL A 1 76 ? 10.899 3.157 -6.791 1.00 93.75 76 VAL A C 1
ATOM 580 O O . VAL A 1 76 ? 11.601 4.096 -6.415 1.00 93.75 76 VAL A O 1
ATOM 583 N N . GLU A 1 77 ? 10.109 3.262 -7.861 1.00 92.44 77 GLU A N 1
ATOM 584 C CA . GLU A 1 77 ? 9.975 4.506 -8.633 1.00 92.44 77 GLU A CA 1
ATOM 585 C C . GLU A 1 77 ? 9.438 5.662 -7.773 1.00 92.44 77 GLU A C 1
ATOM 587 O O . GLU A 1 77 ? 9.971 6.774 -7.822 1.00 92.44 77 GLU A O 1
ATOM 592 N N . MET A 1 78 ? 8.419 5.405 -6.947 1.00 89.31 78 MET A N 1
ATOM 593 C CA . MET A 1 78 ? 7.848 6.398 -6.027 1.00 89.31 78 MET A CA 1
ATOM 594 C C . MET A 1 78 ? 8.863 6.862 -4.972 1.00 89.31 78 MET A C 1
ATOM 596 O O . MET A 1 78 ? 8.957 8.059 -4.681 1.00 89.31 78 MET A O 1
ATOM 600 N N . GLU A 1 79 ? 9.652 5.941 -4.417 1.00 88.81 79 GLU A N 1
ATOM 601 C CA . GLU A 1 79 ? 10.718 6.254 -3.455 1.00 88.81 79 GLU A CA 1
ATOM 602 C C . GLU A 1 79 ? 11.843 7.081 -4.089 1.00 88.81 79 GLU A C 1
ATOM 604 O O . GLU A 1 79 ? 12.318 8.057 -3.496 1.00 88.81 79 GLU A O 1
ATOM 609 N N . ALA A 1 80 ? 12.239 6.735 -5.316 1.00 86.69 80 ALA A N 1
ATOM 610 C CA . ALA A 1 80 ? 13.244 7.476 -6.068 1.00 86.69 80 ALA A CA 1
ATOM 611 C C . ALA A 1 80 ? 12.770 8.900 -6.392 1.00 86.69 80 ALA A C 1
ATOM 613 O O . ALA A 1 80 ? 13.518 9.856 -6.189 1.00 86.69 80 ALA A O 1
ATOM 614 N N . ALA A 1 81 ? 11.517 9.060 -6.827 1.00 82.75 81 ALA A N 1
ATOM 615 C CA . ALA A 1 81 ? 10.924 10.370 -7.094 1.00 82.75 81 ALA A CA 1
ATOM 616 C C . ALA A 1 81 ? 10.841 11.235 -5.827 1.00 82.75 81 ALA A C 1
ATOM 618 O O . ALA A 1 81 ? 11.122 12.433 -5.871 1.00 82.75 81 ALA A O 1
ATOM 619 N N . THR A 1 82 ? 10.507 10.621 -4.690 1.00 77.12 82 THR A N 1
ATOM 620 C CA . THR A 1 82 ? 10.465 11.312 -3.397 1.00 77.12 82 THR A CA 1
ATOM 621 C C . THR A 1 82 ? 11.863 11.767 -2.988 1.00 77.12 82 THR A C 1
ATOM 623 O O . THR A 1 82 ? 12.051 12.927 -2.641 1.00 77.12 82 THR A O 1
ATOM 626 N N . THR A 1 83 ? 12.867 10.896 -3.101 1.00 71.31 83 THR A N 1
ATOM 627 C CA . THR A 1 83 ? 14.262 11.223 -2.765 1.00 71.31 83 THR A CA 1
ATOM 628 C C . THR A 1 83 ? 14.824 12.327 -3.664 1.00 71.31 83 THR A C 1
ATOM 630 O O . THR A 1 83 ? 15.457 13.254 -3.164 1.00 71.31 83 THR A O 1
ATOM 633 N N . ALA A 1 84 ? 14.540 12.287 -4.969 1.00 65.94 84 ALA A N 1
ATOM 634 C CA . ALA A 1 84 ? 14.947 13.329 -5.913 1.00 65.94 84 ALA A CA 1
ATOM 635 C C . ALA A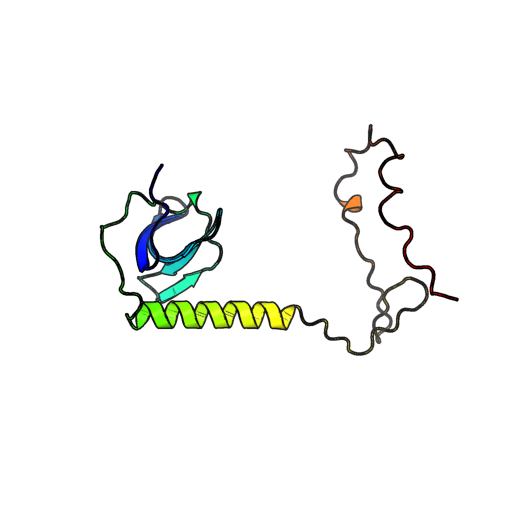 1 84 ? 14.316 14.699 -5.596 1.00 65.94 84 ALA A C 1
ATOM 637 O O . ALA A 1 84 ? 14.942 15.730 -5.819 1.00 65.94 84 ALA A O 1
ATOM 638 N N . ALA A 1 85 ? 13.105 14.732 -5.030 1.00 60.03 85 ALA A N 1
ATOM 639 C CA . ALA A 1 85 ? 12.472 15.974 -4.582 1.00 60.03 85 ALA A CA 1
ATOM 640 C C . ALA A 1 85 ? 13.134 16.585 -3.328 1.00 60.03 85 ALA A C 1
ATOM 642 O O . ALA A 1 85 ? 12.960 17.775 -3.066 1.00 60.03 85 ALA A O 1
ATOM 643 N N . PHE A 1 86 ? 13.890 15.790 -2.564 1.00 52.69 86 PHE A N 1
ATOM 644 C CA . PHE A 1 86 ? 14.654 16.240 -1.399 1.00 52.69 86 PHE A CA 1
ATOM 645 C C . PHE A 1 86 ? 16.117 16.556 -1.708 1.00 52.69 86 PHE A C 1
ATOM 647 O O . PHE A 1 86 ? 16.822 16.986 -0.795 1.00 52.69 86 PHE A O 1
ATOM 654 N N . GLU A 1 87 ? 16.592 16.391 -2.949 1.00 48.50 87 GLU A N 1
ATOM 655 C CA . GLU A 1 87 ? 17.875 16.982 -3.318 1.00 48.50 87 GLU A CA 1
ATOM 656 C C . GLU A 1 87 ? 17.726 18.503 -3.189 1.00 48.50 87 GLU A C 1
ATOM 658 O O . GLU A 1 87 ? 16.923 19.102 -3.910 1.00 48.50 87 GLU A O 1
ATOM 663 N N . PRO A 1 88 ? 18.437 19.163 -2.252 1.00 50.31 88 PRO A N 1
ATOM 664 C CA . PRO A 1 88 ? 18.410 20.606 -2.200 1.00 50.31 88 PRO A CA 1
ATOM 665 C C . PRO A 1 88 ? 19.000 21.079 -3.521 1.00 50.31 88 PRO A C 1
ATOM 667 O O . PRO A 1 88 ? 20.202 20.952 -3.755 1.00 50.31 88 PRO A O 1
ATOM 670 N N . THR A 1 89 ? 18.154 21.607 -4.400 1.00 51.59 89 THR A N 1
ATOM 671 C CA . THR A 1 89 ? 18.588 22.320 -5.593 1.00 51.59 89 THR A CA 1
ATOM 672 C C . THR A 1 89 ? 19.326 23.560 -5.102 1.00 51.59 89 THR A C 1
ATOM 674 O O . THR A 1 89 ? 18.753 24.634 -4.939 1.00 51.59 89 THR A O 1
ATOM 677 N N . THR A 1 90 ? 20.612 23.415 -4.783 1.00 46.88 90 THR A N 1
ATOM 678 C CA . THR A 1 90 ? 21.505 24.502 -4.386 1.00 46.88 90 THR A CA 1
ATOM 679 C C . THR A 1 90 ? 21.862 25.324 -5.620 1.00 46.88 90 THR A C 1
ATOM 681 O O . THR A 1 90 ? 23.030 25.510 -5.954 1.00 46.88 90 THR A O 1
ATOM 684 N N . SER A 1 91 ? 20.867 25.817 -6.348 1.00 45.47 91 SER A N 1
ATOM 685 C CA . SER A 1 91 ? 21.062 26.945 -7.241 1.00 45.47 91 SER A CA 1
ATOM 686 C C . SER A 1 91 ? 21.212 28.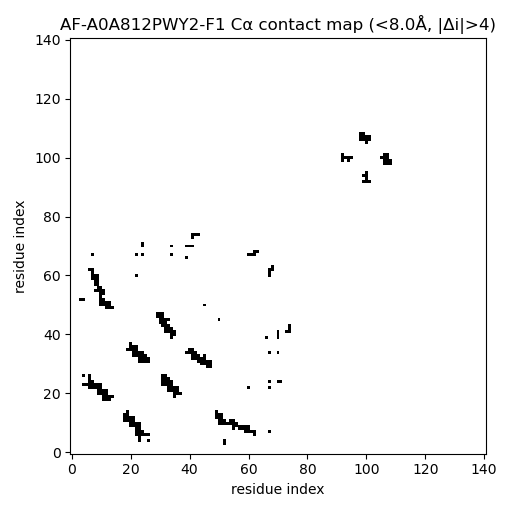188 -6.359 1.00 45.47 91 SER A C 1
ATOM 688 O O . SER A 1 91 ? 20.231 28.761 -5.901 1.00 45.47 91 SER A O 1
ATOM 690 N N . ASN A 1 92 ? 22.465 28.556 -6.074 1.00 49.97 92 ASN A N 1
ATOM 691 C CA . ASN A 1 92 ? 22.894 29.901 -5.664 1.00 49.97 92 ASN A CA 1
ATOM 692 C C . ASN A 1 92 ? 22.240 30.545 -4.422 1.00 49.97 92 ASN A C 1
ATOM 694 O O . ASN A 1 92 ? 22.115 31.766 -4.345 1.00 49.97 92 ASN A O 1
ATOM 698 N N . MET A 1 93 ? 21.900 29.782 -3.382 1.00 48.97 93 MET A N 1
ATOM 699 C CA . MET A 1 93 ? 21.484 30.399 -2.116 1.00 48.97 93 MET A CA 1
ATOM 700 C C . MET A 1 93 ? 22.695 30.966 -1.357 1.00 48.97 93 MET A C 1
ATOM 702 O O . MET A 1 93 ? 23.421 30.254 -0.663 1.00 48.97 93 MET A O 1
ATOM 706 N N . ARG A 1 94 ? 22.932 32.276 -1.501 1.00 51.34 94 ARG A N 1
ATOM 707 C CA . ARG A 1 94 ? 23.943 33.023 -0.738 1.00 51.34 94 ARG A CA 1
ATOM 708 C C . ARG A 1 94 ? 23.407 33.320 0.659 1.00 51.34 94 ARG A C 1
ATOM 710 O O . ARG A 1 94 ? 22.465 34.090 0.824 1.00 51.34 94 ARG A O 1
ATOM 717 N N . TRP A 1 95 ? 24.046 32.751 1.675 1.00 48.53 95 TRP A N 1
ATOM 718 C CA . TRP A 1 95 ? 23.711 33.049 3.062 1.00 48.53 95 TRP A CA 1
ATOM 719 C C . TRP A 1 95 ? 24.300 34.411 3.463 1.00 48.53 95 TRP A C 1
ATOM 721 O O . TRP A 1 95 ? 25.512 34.547 3.622 1.00 48.53 95 TRP A O 1
ATOM 731 N N . GLU A 1 96 ? 23.462 35.442 3.599 1.00 49.03 96 GLU A N 1
ATOM 732 C CA . GLU A 1 96 ? 23.864 36.756 4.111 1.00 49.03 96 GLU A CA 1
ATOM 733 C C . GLU A 1 96 ? 23.033 37.142 5.337 1.00 49.03 96 GLU A C 1
ATOM 735 O O . GLU A 1 96 ? 21.816 37.278 5.274 1.00 49.03 96 GLU A O 1
ATOM 740 N N . GLN A 1 97 ? 23.715 37.367 6.465 1.00 50.12 97 GLN A N 1
ATOM 741 C CA . GLN A 1 97 ? 23.153 38.004 7.666 1.00 50.12 97 GLN A CA 1
ATOM 742 C C . GLN A 1 97 ? 21.929 37.299 8.287 1.00 50.12 97 GLN A C 1
ATOM 744 O O . GLN A 1 97 ? 21.049 37.952 8.850 1.00 50.12 97 GLN A O 1
ATOM 749 N N . GLY A 1 98 ? 21.869 35.965 8.219 1.00 57.59 98 GLY A N 1
ATOM 750 C CA . GLY A 1 98 ? 20.841 35.177 8.909 1.00 57.59 98 GLY A CA 1
ATOM 751 C C . GLY A 1 98 ? 19.427 35.337 8.341 1.00 57.59 98 GLY A C 1
ATOM 752 O O . GLY A 1 98 ? 18.455 35.122 9.063 1.00 57.59 98 GLY A O 1
ATOM 753 N N . ARG A 1 99 ? 19.289 35.749 7.074 1.00 51.12 99 ARG A N 1
ATOM 754 C CA . ARG A 1 99 ? 17.998 35.899 6.386 1.00 51.12 99 ARG A CA 1
ATOM 755 C C . ARG A 1 99 ? 18.068 35.295 4.994 1.00 51.12 99 ARG A C 1
ATOM 757 O O . ARG A 1 99 ? 19.013 35.562 4.257 1.00 51.12 99 ARG A O 1
ATOM 764 N N . PHE A 1 100 ? 17.100 34.440 4.658 1.00 55.28 100 PHE A N 1
ATOM 765 C CA . PHE A 1 100 ? 17.119 33.723 3.383 1.00 55.28 100 PHE A CA 1
ATOM 766 C C . PHE A 1 100 ? 16.581 34.674 2.335 1.00 55.28 100 PHE A C 1
ATOM 768 O O . PHE A 1 100 ? 15.487 35.203 2.519 1.00 55.28 100 PHE A O 1
ATOM 775 N N . ARG A 1 101 ? 17.364 34.936 1.286 1.00 48.53 101 ARG A N 1
ATOM 776 C CA . ARG A 1 101 ? 16.984 35.860 0.222 1.00 48.53 101 ARG A CA 1
ATOM 777 C C . ARG A 1 101 ? 17.066 35.166 -1.129 1.00 48.53 101 ARG A C 1
ATOM 779 O O . ARG A 1 101 ? 18.122 34.649 -1.481 1.00 48.53 101 ARG A O 1
ATOM 786 N N . GLU A 1 102 ? 15.957 35.169 -1.852 1.00 58.12 102 GLU A N 1
ATOM 787 C CA . GLU A 1 102 ? 15.872 34.712 -3.238 1.00 58.12 102 GLU A CA 1
ATOM 788 C C . GLU A 1 102 ? 16.425 35.786 -4.196 1.00 58.12 102 GLU A C 1
ATOM 790 O O . GLU A 1 102 ? 16.587 36.955 -3.822 1.00 58.12 102 GLU A O 1
ATOM 795 N N . GLU A 1 103 ? 16.766 35.395 -5.431 1.00 54.34 103 GLU A N 1
ATOM 796 C CA . GLU A 1 103 ? 17.390 36.284 -6.432 1.00 54.34 103 GLU A CA 1
ATOM 797 C C . GLU A 1 103 ? 16.486 37.453 -6.865 1.00 54.34 103 GLU A C 1
ATOM 799 O O . GLU A 1 103 ? 16.984 38.505 -7.267 1.00 54.34 103 GLU A O 1
ATOM 804 N N . ASP A 1 104 ? 15.167 37.316 -6.727 1.00 64.62 104 ASP A N 1
ATOM 805 C CA . ASP A 1 104 ? 14.181 38.376 -6.968 1.00 64.62 104 ASP A CA 1
ATOM 806 C C . ASP A 1 104 ? 14.038 39.357 -5.782 1.00 64.62 104 ASP A C 1
ATOM 808 O O . ASP A 1 104 ? 13.313 40.353 -5.853 1.00 64.62 104 ASP A O 1
ATOM 812 N N . GLY A 1 105 ? 14.768 39.106 -4.693 1.00 57.38 105 GLY A N 1
ATOM 813 C CA . GLY A 1 105 ? 14.747 39.893 -3.473 1.00 57.38 105 GLY A CA 1
ATOM 814 C C . GLY A 1 105 ? 13.705 39.453 -2.446 1.00 57.38 105 GLY A C 1
ATOM 815 O O . GLY A 1 105 ? 13.649 40.101 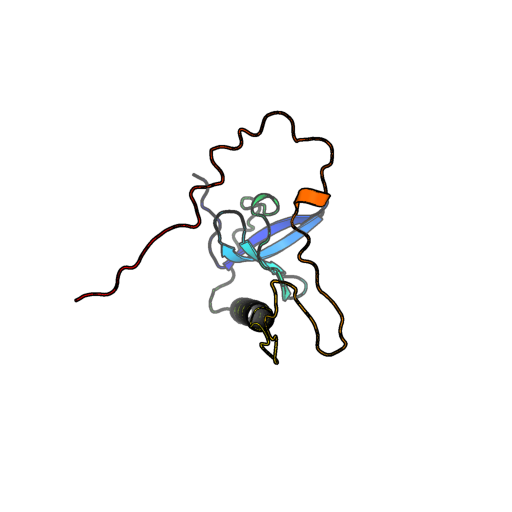-1.392 1.00 57.38 105 GLY A O 1
ATOM 816 N N . ALA A 1 106 ? 12.935 38.388 -2.696 1.00 60.06 106 ALA A N 1
ATOM 817 C CA . ALA A 1 106 ? 12.016 37.807 -1.725 1.00 60.06 106 ALA A CA 1
ATOM 818 C C . ALA A 1 106 ? 12.781 37.244 -0.518 1.00 60.06 106 ALA A C 1
ATOM 820 O O . ALA A 1 106 ? 13.896 36.736 -0.638 1.00 60.06 106 ALA A O 1
ATOM 821 N N . VAL A 1 107 ? 12.201 37.388 0.676 1.00 51.06 107 VAL A N 1
ATOM 822 C CA . VAL A 1 107 ? 12.811 36.930 1.929 1.00 51.06 107 VAL A CA 1
ATOM 823 C C . VAL A 1 107 ? 11.958 35.820 2.518 1.00 51.06 107 VAL A C 1
ATOM 825 O O . VAL A 1 107 ? 10.820 36.064 2.923 1.00 51.06 107 VAL A O 1
ATOM 828 N N . VAL A 1 108 ? 12.518 34.615 2.608 1.00 61.28 108 VAL A N 1
ATOM 829 C CA . VAL A 1 108 ? 11.848 33.472 3.233 1.00 61.28 108 VAL A CA 1
ATOM 830 C C . VAL A 1 108 ? 12.114 33.518 4.734 1.00 61.28 108 VAL A C 1
ATOM 832 O O . VAL A 1 108 ? 13.236 33.317 5.206 1.00 61.28 108 VAL A O 1
ATOM 835 N N . LEU A 1 109 ? 11.070 33.810 5.508 1.00 52.97 109 LEU A N 1
ATOM 836 C CA . LEU A 1 109 ? 11.106 33.682 6.959 1.00 52.97 109 LEU A CA 1
ATOM 837 C C . LEU A 1 109 ? 10.751 32.239 7.315 1.00 52.97 109 LEU A C 1
ATOM 839 O O . LEU A 1 109 ? 9.613 31.812 7.121 1.00 52.97 109 LEU A O 1
ATOM 843 N N . SER A 1 110 ? 11.723 31.494 7.847 1.00 51.72 110 SER A N 1
ATOM 844 C CA . SER A 1 110 ? 11.456 30.195 8.464 1.00 51.72 110 SER A CA 1
ATOM 845 C C . SER A 1 110 ? 10.463 30.406 9.605 1.00 51.72 110 SER A C 1
ATOM 847 O O . SER A 1 110 ? 10.783 31.014 10.628 1.00 51.72 110 SER A O 1
ATOM 849 N N . SER A 1 111 ? 9.221 29.978 9.390 1.00 45.75 111 SER A N 1
ATOM 850 C CA . SER A 1 111 ? 8.181 30.037 10.407 1.00 45.75 111 SER A CA 1
ATOM 851 C C . SER A 1 111 ? 8.415 28.883 11.368 1.00 45.75 111 SER A C 1
ATOM 853 O O . SER A 1 111 ? 7.894 27.785 11.191 1.00 45.75 111 SER A O 1
ATOM 855 N N . CYS A 1 112 ? 9.239 29.125 12.384 1.00 44.22 112 CYS A N 1
ATOM 856 C CA . CYS A 1 112 ? 9.317 28.250 13.541 1.00 44.22 112 CYS A CA 1
ATOM 857 C C . CYS A 1 112 ? 7.891 28.073 14.093 1.00 44.22 112 CYS A C 1
ATOM 859 O O . CYS A 1 112 ? 7.176 29.056 14.291 1.00 44.22 112 CYS A O 1
ATOM 861 N N . ILE A 1 113 ? 7.506 26.829 14.373 1.00 47.53 113 ILE A N 1
ATOM 862 C CA . ILE A 1 113 ? 6.209 26.347 14.897 1.00 47.53 113 ILE A CA 1
ATOM 863 C C . ILE A 1 113 ? 5.658 27.101 16.138 1.00 47.53 113 ILE A C 1
ATOM 865 O O . ILE A 1 113 ? 4.521 26.887 16.547 1.00 47.53 113 ILE A O 1
ATOM 869 N N . ALA A 1 114 ? 6.395 28.060 16.699 1.00 48.78 114 ALA A N 1
ATOM 870 C CA . ALA A 1 114 ? 5.976 28.910 17.811 1.00 48.78 114 ALA A CA 1
ATOM 871 C C . ALA A 1 114 ? 4.842 29.916 17.489 1.00 48.78 114 ALA A C 1
ATOM 873 O O . ALA A 1 114 ? 4.343 30.566 18.403 1.00 48.78 114 ALA A O 1
ATOM 874 N N . VAL A 1 115 ? 4.409 30.061 16.229 1.00 47.06 115 VAL A N 1
ATOM 875 C CA . VAL A 1 115 ? 3.345 31.018 15.840 1.00 47.06 115 VAL A CA 1
ATOM 876 C C . VAL A 1 115 ? 1.933 30.397 15.833 1.00 47.06 115 VAL A C 1
ATOM 878 O O . VAL A 1 115 ? 0.950 31.129 15.762 1.00 47.06 115 VAL A O 1
ATOM 881 N N . LEU A 1 116 ? 1.782 29.071 15.976 1.00 43.38 116 LEU A N 1
ATOM 882 C CA . LEU A 1 116 ? 0.467 28.406 15.872 1.00 43.38 116 LEU A CA 1
ATOM 883 C C . LEU A 1 116 ? -0.242 28.090 17.205 1.00 43.38 116 LEU A C 1
ATOM 885 O O . LEU A 1 116 ? -1.349 27.561 17.178 1.00 43.38 116 LEU A O 1
ATOM 889 N N . MET A 1 117 ? 0.318 28.444 18.368 1.00 44.78 117 MET A N 1
ATOM 890 C CA . MET A 1 117 ? -0.317 28.181 19.675 1.00 44.78 117 MET A CA 1
ATOM 891 C C . MET A 1 117 ? -0.107 29.349 20.660 1.00 44.78 117 MET A C 1
ATOM 893 O O . MET A 1 117 ? 0.805 29.299 21.482 1.00 44.78 117 MET A O 1
ATOM 897 N N . PRO A 1 118 ? -0.950 30.400 20.661 1.00 45.38 118 PRO A N 1
ATOM 898 C CA . PRO A 1 118 ? -0.802 31.519 21.596 1.00 45.38 118 PRO A CA 1
ATOM 899 C C . PRO A 1 118 ? -1.225 31.212 23.051 1.00 45.38 118 PRO A C 1
ATOM 901 O O . PRO A 1 118 ? -1.317 32.144 23.842 1.00 45.38 118 PRO A O 1
ATOM 904 N N . GLN A 1 119 ? -1.518 29.958 23.433 1.00 44.19 119 GLN A N 1
ATOM 905 C CA . GLN A 1 119 ? -2.125 29.656 24.746 1.00 44.19 119 GLN A CA 1
ATOM 906 C C . GLN A 1 119 ? -1.491 28.520 25.566 1.00 44.19 119 GLN A C 1
ATOM 908 O O . GLN A 1 119 ? -2.038 28.162 26.605 1.00 44.19 119 GLN A O 1
ATOM 913 N N . VAL A 1 120 ? -0.329 27.979 25.190 1.00 49.28 120 VAL A N 1
ATOM 914 C CA . VAL A 1 120 ? 0.359 26.973 26.029 1.00 49.28 120 VAL A CA 1
ATOM 915 C C . VAL A 1 120 ? 1.824 27.351 26.227 1.00 49.28 120 VAL A C 1
ATOM 917 O O . VAL A 1 120 ? 2.738 26.645 25.826 1.00 49.28 120 VAL A O 1
ATOM 920 N N . VAL A 1 121 ? 2.048 28.512 26.844 1.00 47.03 121 VAL A N 1
ATOM 921 C CA . VAL A 1 121 ? 3.322 28.838 27.503 1.00 47.03 121 VAL A CA 1
ATOM 922 C C . VAL A 1 121 ? 3.002 29.410 28.880 1.00 47.03 121 VAL A C 1
ATOM 924 O O . VAL A 1 121 ? 3.111 30.604 29.145 1.00 47.03 121 VAL A O 1
ATOM 927 N N . LYS A 1 122 ? 2.542 28.536 29.767 1.00 46.78 122 LYS A N 1
ATOM 928 C CA . LYS A 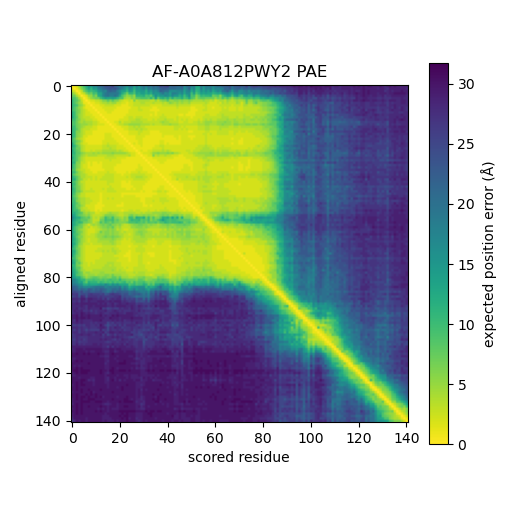1 122 ? 2.834 28.662 31.190 1.00 46.78 122 LYS A CA 1
ATOM 929 C C . LYS A 1 122 ? 3.463 27.340 31.587 1.00 46.78 122 LYS A C 1
ATOM 931 O O . LYS A 1 122 ? 2.882 26.298 31.320 1.00 46.78 122 LYS A O 1
ATOM 936 N N . ASP A 1 123 ? 4.659 27.441 32.149 1.00 45.91 123 ASP A N 1
ATOM 937 C CA . ASP A 1 123 ? 5.423 26.355 32.769 1.00 45.91 123 ASP A CA 1
ATOM 938 C C . ASP A 1 123 ? 6.359 25.565 31.840 1.00 45.91 123 ASP A C 1
ATOM 940 O O . ASP A 1 123 ? 6.532 24.360 31.995 1.00 45.91 123 ASP A O 1
ATOM 944 N N . TRP A 1 124 ? 7.035 26.252 30.909 1.00 45.19 124 TRP A N 1
ATOM 945 C CA . TRP A 1 124 ? 8.273 25.715 30.334 1.00 45.19 124 TRP A CA 1
ATOM 946 C C . TRP A 1 124 ? 9.483 26.351 31.027 1.00 45.19 124 TRP A C 1
ATOM 948 O O . TRP A 1 124 ? 9.817 27.508 30.769 1.00 45.19 124 TRP A O 1
ATOM 958 N N . ASP A 1 125 ? 10.105 25.599 31.937 1.00 44.16 125 ASP A N 1
ATOM 959 C CA . ASP A 1 125 ? 11.362 25.955 32.596 1.00 44.16 125 ASP A CA 1
ATOM 960 C C . ASP A 1 125 ? 12.479 26.155 31.556 1.00 44.16 125 ASP A C 1
ATOM 962 O O . ASP A 1 125 ? 12.901 25.238 30.848 1.00 44.16 125 ASP A O 1
ATOM 966 N N . SER A 1 126 ? 12.968 27.390 31.471 1.00 50.59 126 SER A N 1
ATOM 967 C CA . SER A 1 126 ? 13.911 27.884 30.459 1.00 50.59 126 SER A CA 1
ATOM 968 C C . SER A 1 126 ? 15.359 27.389 30.601 1.00 50.59 126 SER A C 1
ATOM 970 O O . SER A 1 126 ? 16.232 27.900 29.902 1.00 50.59 126 SER A O 1
ATOM 972 N N . GLU A 1 127 ? 15.659 26.415 31.463 1.00 43.94 127 GLU A N 1
ATOM 973 C CA . GLU A 1 127 ? 17.045 25.963 31.689 1.00 43.94 127 GLU A CA 1
ATOM 974 C C . GLU A 1 127 ? 17.458 24.710 30.899 1.00 43.94 127 GLU A C 1
ATOM 976 O O . GLU A 1 127 ? 18.651 24.460 30.751 1.00 43.94 127 GLU A O 1
ATOM 981 N N . ALA A 1 128 ? 16.530 23.957 30.294 1.00 47.66 128 ALA A N 1
ATOM 982 C CA . ALA A 1 128 ? 16.890 22.731 29.561 1.00 47.66 128 ALA A CA 1
ATOM 983 C C . ALA A 1 128 ? 17.201 22.936 28.061 1.00 47.66 128 ALA A C 1
ATOM 985 O O . ALA A 1 128 ? 17.786 22.063 27.424 1.00 47.66 128 ALA A O 1
ATOM 986 N N . ALA A 1 129 ? 16.841 24.081 27.469 1.00 47.56 129 ALA A N 1
ATOM 987 C CA . ALA A 1 129 ? 16.961 24.298 26.019 1.00 47.56 129 ALA A CA 1
ATOM 988 C C . ALA A 1 129 ? 18.320 24.872 25.560 1.00 47.56 129 ALA A C 1
ATOM 990 O O . ALA A 1 129 ? 18.531 25.061 24.363 1.00 47.56 129 ALA A O 1
ATOM 991 N N . MET A 1 130 ? 19.259 25.136 26.477 1.00 43.88 130 MET A N 1
ATOM 992 C CA . MET A 1 130 ? 20.563 25.743 26.160 1.00 43.88 130 MET A CA 1
ATOM 993 C C . MET A 1 130 ? 21.734 24.749 26.072 1.00 43.88 130 MET A C 1
ATOM 995 O O . MET A 1 130 ? 22.887 25.173 26.036 1.00 43.88 130 MET A O 1
ATOM 999 N N . GLN A 1 131 ? 21.472 23.438 25.994 1.00 48.44 131 GLN A N 1
ATOM 1000 C CA . GLN A 1 131 ? 22.526 22.413 26.037 1.00 48.44 131 GLN A CA 1
ATOM 1001 C C . GLN A 1 131 ? 22.556 21.451 24.835 1.00 48.44 131 GLN A C 1
ATOM 1003 O O . GLN A 1 131 ? 22.950 20.299 24.979 1.00 48.44 131 GLN A O 1
ATOM 1008 N N . ALA A 1 132 ? 22.186 21.917 23.635 1.00 44.59 132 ALA A N 1
ATOM 1009 C CA . ALA A 1 132 ? 22.271 21.103 22.410 1.00 44.59 132 ALA A CA 1
ATOM 1010 C C . ALA A 1 132 ? 23.035 21.739 21.230 1.00 44.59 132 ALA A C 1
ATOM 1012 O O . ALA A 1 132 ? 23.106 21.135 20.165 1.00 44.59 132 ALA A O 1
ATOM 1013 N N . CYS A 1 133 ? 23.670 22.904 21.406 1.00 49.97 133 CYS A N 1
ATOM 1014 C CA . CYS A 1 133 ? 24.546 23.495 20.384 1.00 49.97 133 CYS A CA 1
ATOM 1015 C C . CYS A 1 133 ? 25.831 24.027 21.028 1.00 49.97 133 CYS A C 1
ATOM 1017 O O . CYS A 1 133 ? 25.992 25.232 21.209 1.00 49.97 133 CYS A O 1
ATOM 1019 N N . GLY A 1 134 ? 26.746 23.136 21.413 1.00 42.84 134 GLY A N 1
ATOM 1020 C CA . GLY A 1 134 ? 28.019 23.559 21.987 1.00 42.84 134 GLY A CA 1
ATOM 1021 C C . GLY A 1 134 ? 29.046 22.444 22.156 1.00 42.84 134 GLY A C 1
ATOM 1022 O O . GLY A 1 134 ? 28.917 21.625 23.056 1.00 42.84 134 GLY A O 1
ATOM 1023 N N . ALA A 1 135 ? 30.109 22.552 21.356 1.00 41.62 135 ALA A N 1
ATOM 1024 C CA . ALA A 1 135 ? 31.481 22.096 21.604 1.00 41.62 135 ALA A CA 1
ATOM 1025 C C . ALA A 1 135 ? 31.916 20.682 21.153 1.00 41.62 135 ALA A C 1
ATOM 1027 O O . ALA A 1 135 ? 31.604 19.660 21.754 1.00 41.62 135 ALA A O 1
ATOM 1028 N N . GLY A 1 136 ? 32.795 20.697 20.146 1.00 34.69 136 GLY A N 1
ATOM 1029 C CA . GLY A 1 136 ? 33.725 19.644 19.728 1.00 34.69 136 GLY A CA 1
ATOM 1030 C C . GLY A 1 136 ? 34.179 19.989 18.308 1.00 34.69 136 GLY A C 1
ATOM 1031 O O . GLY A 1 136 ? 33.394 19.856 17.383 1.00 34.69 136 GLY A O 1
ATOM 1032 N N . LEU A 1 137 ? 35.346 20.595 18.080 1.00 44.09 137 LEU A N 1
ATOM 1033 C CA . LEU A 1 137 ? 36.664 19.963 18.192 1.00 44.09 137 LEU A CA 1
ATOM 1034 C C . LEU A 1 137 ? 37.763 21.013 18.481 1.00 44.09 137 LEU A C 1
ATOM 1036 O O . LEU A 1 137 ? 37.772 22.056 17.830 1.00 44.09 137 LEU A O 1
ATOM 1040 N N . PRO A 1 138 ? 38.732 20.747 19.373 1.00 53.84 138 PRO A N 1
ATOM 1041 C CA . PRO A 1 138 ? 40.061 21.342 19.271 1.00 53.84 138 PRO A CA 1
ATOM 1042 C C . PRO A 1 138 ? 40.917 20.555 18.260 1.00 53.84 138 PRO A C 1
ATOM 1044 O O . PRO A 1 138 ? 41.028 19.331 18.356 1.00 53.84 138 PRO A O 1
ATOM 1047 N N . GLU A 1 139 ? 41.518 21.253 17.293 1.00 45.41 139 GLU A N 1
ATOM 1048 C CA . GLU A 1 139 ? 42.530 20.692 16.385 1.00 45.41 139 GLU A CA 1
ATOM 1049 C C . GLU A 1 139 ? 43.877 20.453 17.104 1.00 45.41 139 GLU A C 1
ATOM 1051 O O . GLU A 1 139 ? 44.208 21.174 18.052 1.00 45.41 139 GLU A O 1
ATOM 1056 N N . PRO A 1 140 ? 44.655 19.435 16.686 1.00 58.91 140 PRO A N 1
ATOM 1057 C CA . PRO A 1 140 ? 45.879 19.025 17.364 1.00 58.91 140 PRO A CA 1
ATOM 1058 C C . PRO A 1 140 ? 47.138 19.804 16.932 1.00 58.91 140 PRO A C 1
ATOM 1060 O O . PRO A 1 140 ? 47.436 19.892 15.747 1.00 58.91 140 PRO A O 1
ATOM 1063 N N . GLN A 1 141 ? 47.881 20.219 17.969 1.00 49.75 141 GLN A N 1
ATOM 1064 C CA . GLN A 1 141 ? 49.316 20.561 18.107 1.00 49.75 141 GLN A CA 1
ATOM 1065 C C . GLN A 1 141 ? 49.939 21.663 17.240 1.00 49.75 141 GLN A C 1
ATOM 1067 O O . GLN A 1 141 ? 50.241 21.425 16.054 1.00 49.75 141 GLN A O 1
#

Radius of gyration: 24.02 Å; Cα contacts (8 Å, |Δi|>4): 160; chains: 1; bounding box: 66×58×45 Å

Foldseek 3Di:
DPPDDDQQFWWWFADPNDTFTWGFLADDPFFTWIATPPPRDIDGGHGPVRIDSPRTPVDGGDCPHPSSVVNVVVVVVVVVVVVVVPPPPPPPFDDDDNWTADPVGDTDDPPDPVPPDPDPPDDDDPPPPPPDDDDDDDDDD

Secondary structure (DSSP, 8-state):
---PPPTTBEEEEEETTEEEEEEEEEE-SSEEEEEETTT--EEEEEETTSEESS---S-B--TTSHHHHHHHHHHHHHHHHHHHHTS---S----BTTBEE-TTS-EE----GGGS-TT--SS--TTSTTSSS----PPP-

Nearest PDB structures (foldseek):
  6bpi-assembly1_A  TM=7.932E-01  e=4.451E-01  Homo sapiens
  8qsz-assembly1_Y  TM=6.172E-01  e=1.310E-01  Schizosaccharomyces pombe
  7cjt-assembly1_D  TM=7.866E-01  e=7.519E-01  Homo sapiens
  1b7t-assembly1_A  TM=7.295E-01  e=5.956E-01  Argopecten irradians
  5y1z-assembly2_D  TM=4.260E-01  e=3.138E-01  Homo sapiens

Sequence (141 aa):
MADAGSLGEVVVRCIDDLQFQVVVLRVHSDTADVLYLDDGKVEPGVPADEIDWQASDGRKLSTDHPFFEAGVEKLVEMEAATTAAFEPTTSNMRWEQGRFREEDGAVVLSSCIAVLMPQVVKDWDSEAAMQACGAGLPEPQ

Solvent-accessible surface area (backbone atoms only — not comparable to full-atom values): 9112 Å² total; per-residue (Å²): 132,81,80,74,79,54,76,24,29,33,30,29,34,54,55,97,92,40,80,42,59,28,31,33,70,43,79,59,98,61,26,26,27,33,28,33,72,88,80,68,50,69,46,76,67,41,51,49,86,37,42,40,75,80,64,40,79,81,47,62,51,52,75,88,31,71,69,47,45,54,40,53,50,53,51,51,52,52,51,50,55,53,54,60,70,65,54,77,78,76,75,80,74,64,88,52,92,93,48,48,51,49,96,90,66,50,69,62,75,84,77,64,78,79,78,81,57,99,80,79,84,81,87,73,77,84,78,74,80,79,78,83,82,83,89,86,80,87,82,86,132

pLDDT: mean 73.18, std 21.66, range [34.69, 97.06]